Protein AF-A0A7S2JJM2-F1 (afdb_monomer)

Mean predicted aligned error: 11.54 Å

Solvent-accessible surface area (backbone atoms only — not comparable to full-atom values): 6429 Å² total; per-residue (Å²): 132,52,75,48,80,50,74,60,91,95,45,76,48,82,40,80,52,76,74,66,91,27,66,76,54,92,88,30,89,71,27,35,63,43,73,57,92,94,41,79,43,68,38,45,49,89,78,42,60,36,40,51,42,27,13,91,48,68,46,65,88,73,46,64,42,31,50,44,56,66,94,52,55,66,40,69,38,42,44,69,54,32,39,52,57,16,46,76,70,80,28,26,42,49,53,44,87,40,64,76,42,85,88,28,67,72,32,128

Structure (mmCIF, N/CA/C/O backbone):
data_AF-A0A7S2JJM2-F1
#
_entry.id   AF-A0A7S2JJM2-F1
#
loop_
_atom_site.group_PDB
_atom_site.id
_atom_site.type_symbol
_atom_site.label_atom_id
_atom_site.label_alt_id
_atom_site.label_comp_id
_atom_site.label_asym_id
_atom_site.label_entity_id
_atom_site.label_seq_id
_atom_site.pdbx_PDB_ins_code
_atom_site.Cartn_x
_atom_site.Cartn_y
_atom_site.Cartn_z
_atom_site.occupancy
_atom_site.B_iso_or_equiv
_atom_site.auth_seq_id
_atom_site.auth_comp_id
_atom_site.auth_asym_id
_atom_site.auth_atom_id
_atom_site.pdbx_PDB_model_num
ATOM 1 N N . ALA A 1 1 ? -19.314 -3.843 17.397 1.00 55.53 1 ALA A N 1
ATOM 2 C CA . ALA A 1 1 ? -17.979 -3.591 17.972 1.00 55.53 1 ALA A CA 1
ATOM 3 C C . ALA A 1 1 ? -17.589 -4.758 18.875 1.00 55.53 1 ALA A C 1
ATOM 5 O O . ALA A 1 1 ? -18.450 -5.2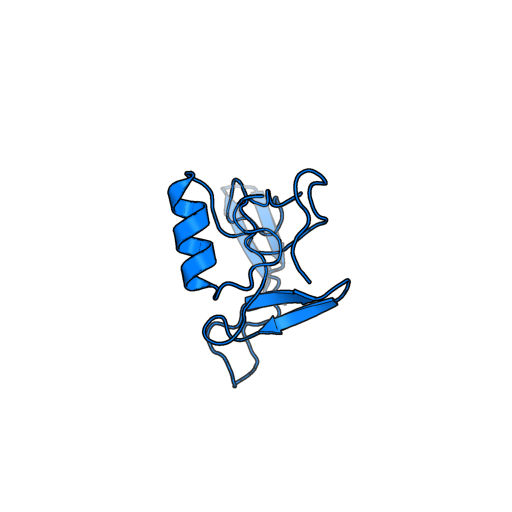52 19.594 1.00 55.53 1 ALA A O 1
ATOM 6 N N . ARG A 1 2 ? -16.343 -5.249 18.811 1.00 56.88 2 ARG A N 1
ATOM 7 C CA . ARG A 1 2 ? -15.823 -6.248 19.764 1.00 56.88 2 ARG A CA 1
ATOM 8 C C . ARG A 1 2 ? -14.862 -5.506 20.691 1.00 56.88 2 ARG A C 1
ATOM 10 O O . ARG A 1 2 ? -13.880 -4.955 20.210 1.00 56.88 2 ARG A O 1
ATOM 17 N N . VAL A 1 3 ? -15.176 -5.421 21.977 1.00 62.94 3 VAL A N 1
ATOM 18 C CA . VAL A 1 3 ? -14.303 -4.766 22.961 1.00 62.94 3 VAL A CA 1
ATOM 19 C C 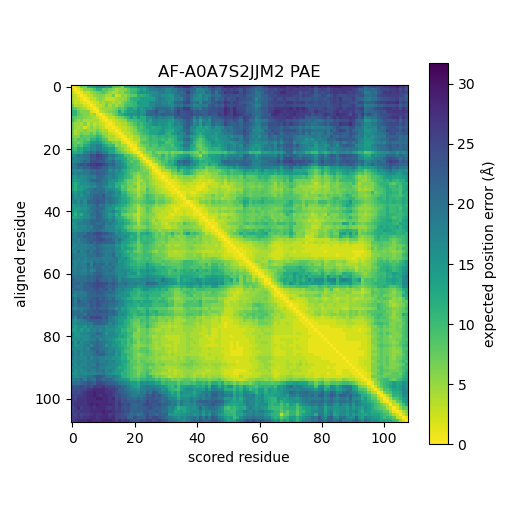. VAL A 1 3 ? -13.303 -5.803 23.458 1.00 62.94 3 VAL A C 1
ATOM 21 O O . VAL A 1 3 ? -13.702 -6.906 23.830 1.00 62.94 3 VAL A O 1
ATOM 24 N N . VAL A 1 4 ? -12.013 -5.478 23.405 1.00 71.19 4 VAL A N 1
ATOM 25 C CA . VAL A 1 4 ? -10.943 -6.331 23.935 1.00 71.19 4 VAL A CA 1
ATOM 26 C C . VAL A 1 4 ? -10.464 -5.717 25.242 1.00 71.19 4 VAL A C 1
ATOM 28 O O . VAL A 1 4 ? -10.072 -4.550 25.274 1.00 71.19 4 VAL A O 1
ATOM 31 N N . GLU A 1 5 ? -10.520 -6.499 26.317 1.00 71.69 5 GLU A N 1
ATOM 32 C CA . GLU A 1 5 ? -10.011 -6.110 27.629 1.00 71.69 5 GLU A CA 1
ATOM 33 C C . GLU A 1 5 ? -8.570 -6.605 27.779 1.00 71.69 5 GLU A C 1
ATOM 35 O O . GLU A 1 5 ? -8.297 -7.804 27.692 1.00 71.69 5 GLU A O 1
ATOM 40 N N . LEU A 1 6 ? -7.645 -5.678 28.012 1.00 68.06 6 LEU A N 1
ATOM 41 C CA . LEU A 1 6 ? -6.278 -5.984 28.419 1.00 68.06 6 LEU A CA 1
ATOM 42 C C . LEU A 1 6 ? -6.150 -5.695 29.915 1.00 68.06 6 LEU A C 1
ATOM 44 O O . LEU A 1 6 ? -6.345 -4.558 30.348 1.00 68.06 6 LEU A O 1
ATOM 48 N N . ARG A 1 7 ? -5.826 -6.727 30.702 1.00 73.94 7 ARG A N 1
ATOM 49 C CA . ARG A 1 7 ? -5.577 -6.615 32.145 1.00 73.94 7 ARG A CA 1
ATOM 50 C C . ARG A 1 7 ? -4.088 -6.722 32.443 1.00 73.94 7 ARG A C 1
ATOM 52 O O . ARG A 1 7 ? -3.449 -7.682 32.022 1.00 73.94 7 ARG A O 1
ATOM 59 N N . ASN A 1 8 ? -3.564 -5.778 33.221 1.00 67.94 8 ASN A N 1
ATOM 60 C CA . ASN A 1 8 ? -2.253 -5.891 33.857 1.00 67.94 8 ASN A CA 1
ATOM 61 C C . ASN A 1 8 ? -2.382 -5.534 35.344 1.00 67.94 8 ASN A C 1
ATOM 63 O O . ASN A 1 8 ? -2.453 -4.359 35.708 1.00 67.94 8 ASN A O 1
ATOM 67 N N . GLY A 1 9 ? -2.467 -6.555 36.201 1.00 78.94 9 GLY A N 1
ATOM 68 C CA . GLY A 1 9 ? -2.649 -6.378 37.643 1.00 78.94 9 GLY A CA 1
ATOM 69 C C . GLY A 1 9 ? -3.899 -5.555 37.976 1.00 78.94 9 GLY A C 1
ATOM 70 O O . GLY A 1 9 ? -5.016 -6.010 37.748 1.00 78.94 9 GLY A O 1
ATOM 71 N N . ALA A 1 10 ? -3.704 -4.345 38.512 1.00 75.94 10 ALA A N 1
ATOM 72 C CA . ALA A 1 10 ? -4.777 -3.453 38.963 1.00 75.94 10 ALA A CA 1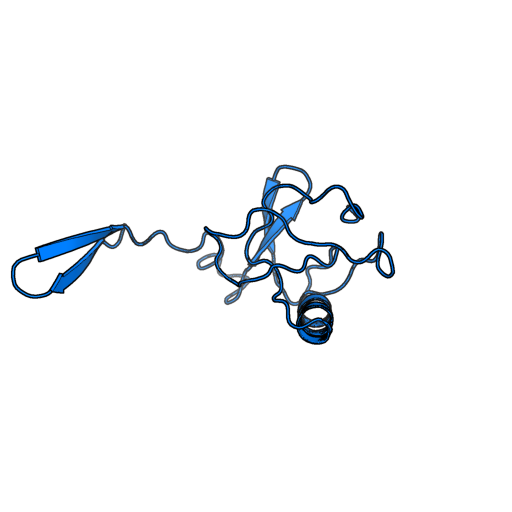
ATOM 73 C C . ALA A 1 10 ? -5.388 -2.560 37.861 1.00 75.94 10 ALA A C 1
ATOM 75 O O . ALA A 1 10 ? -6.362 -1.858 38.128 1.00 75.94 10 ALA A O 1
ATOM 76 N N . ALA A 1 11 ? -4.843 -2.562 36.639 1.00 61.59 11 ALA A N 1
ATOM 77 C CA . ALA A 1 11 ? -5.330 -1.726 35.543 1.00 61.59 11 ALA A CA 1
ATOM 78 C C . ALA A 1 11 ? -6.004 -2.561 34.444 1.00 61.59 11 ALA A C 1
ATOM 80 O O . ALA A 1 11 ? -5.470 -3.584 34.002 1.00 61.59 11 ALA A O 1
ATOM 81 N N . SER A 1 12 ? -7.163 -2.090 33.977 1.00 74.81 12 SER A N 1
ATOM 82 C CA . SER A 1 12 ? -7.851 -2.589 32.783 1.00 74.81 12 SER A CA 1
ATOM 83 C C . SER A 1 12 ? -7.918 -1.479 31.737 1.00 74.81 12 SER A C 1
ATOM 85 O O . SER A 1 12 ? -8.273 -0.340 32.040 1.00 74.81 12 SER A O 1
ATOM 87 N N . VAL A 1 13 ? -7.537 -1.808 30.503 1.00 74.44 13 VAL A N 1
ATOM 88 C CA . VAL A 1 13 ? -7.671 -0.919 29.344 1.00 74.44 13 VAL A CA 1
ATOM 89 C C . VAL A 1 13 ? -8.618 -1.576 28.351 1.00 74.44 13 VAL A C 1
ATOM 91 O O . VAL A 1 13 ? -8.474 -2.757 28.025 1.00 74.44 13 VAL A O 1
ATOM 94 N N . PHE A 1 14 ? -9.587 -0.799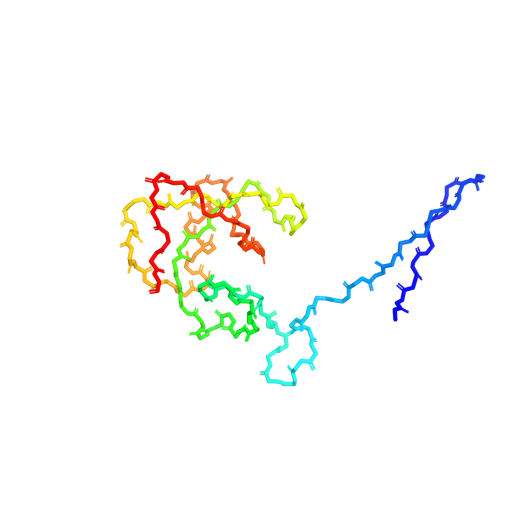 27.877 1.00 73.06 14 PHE A N 1
ATOM 95 C CA . PHE A 1 14 ? -10.572 -1.231 26.896 1.00 73.06 14 PHE A CA 1
ATOM 96 C C . PHE A 1 14 ? -10.179 -0.701 25.523 1.00 73.06 14 PHE A C 1
ATOM 98 O O . PHE A 1 14 ? -9.989 0.501 25.347 1.00 73.06 14 PHE A O 1
ATOM 105 N N . PHE A 1 15 ? -10.083 -1.600 24.548 1.00 67.75 15 PHE A N 1
ATOM 106 C CA . PHE A 1 15 ? -9.879 -1.233 23.153 1.00 67.75 15 PHE A CA 1
ATOM 107 C C . PHE A 1 15 ? -11.117 -1.600 22.348 1.00 67.75 15 PHE A C 1
ATOM 109 O O . PHE A 1 15 ? -11.614 -2.728 22.426 1.00 67.75 15 PHE A O 1
ATOM 116 N N . GLU A 1 16 ? -11.603 -0.660 21.543 1.00 63.12 16 GLU A N 1
ATOM 117 C CA . GLU A 1 16 ? -12.580 -0.972 20.511 1.00 63.12 16 GLU A CA 1
ATOM 118 C C . GLU A 1 16 ? -11.857 -1.593 19.313 1.00 63.12 16 GLU A C 1
ATOM 120 O O . GLU A 1 16 ? -11.037 -0.953 18.652 1.00 63.12 16 GLU A O 1
ATOM 125 N N . TYR A 1 17 ? -12.150 -2.862 19.024 1.00 63.31 17 TYR A N 1
ATOM 126 C CA . TYR A 1 17 ? -11.662 -3.494 17.808 1.00 63.31 17 TYR A CA 1
ATOM 127 C C . TYR A 1 17 ? -12.463 -2.986 16.607 1.00 63.31 17 TYR A C 1
ATOM 129 O O . TYR A 1 17 ? -13.591 -3.429 16.357 1.00 63.31 17 TYR A O 1
ATOM 137 N N . VAL A 1 18 ? -11.858 -2.073 15.849 1.00 64.31 18 VAL A N 1
ATOM 138 C CA . VAL A 1 18 ? -12.363 -1.632 14.548 1.00 64.31 18 VAL A CA 1
ATOM 139 C C . VAL A 1 18 ? -11.940 -2.665 13.503 1.00 64.31 18 VAL A C 1
ATOM 141 O O . VAL A 1 18 ? -10.750 -2.852 13.242 1.00 64.31 18 VAL A O 1
ATOM 144 N N . ARG A 1 19 ? -12.913 -3.378 12.919 1.00 60.66 19 ARG A N 1
ATOM 145 C CA . ARG A 1 19 ? -12.642 -4.329 11.828 1.00 60.66 19 ARG A CA 1
ATOM 146 C C . ARG A 1 19 ? -12.074 -3.575 10.629 1.00 60.66 19 ARG A C 1
ATOM 148 O O . ARG A 1 19 ? -12.529 -2.476 10.318 1.00 60.66 19 ARG A O 1
ATOM 155 N N . ARG A 1 20 ? -11.099 -4.172 9.932 1.00 62.50 20 ARG A N 1
ATOM 156 C CA . ARG A 1 20 ? -10.598 -3.593 8.677 1.00 62.50 20 ARG A CA 1
ATOM 157 C C . ARG A 1 20 ? -11.762 -3.534 7.675 1.00 62.50 20 ARG A C 1
ATOM 159 O O . ARG A 1 20 ? -12.364 -4.581 7.442 1.00 62.50 20 ARG A O 1
ATOM 166 N N . PRO A 1 21 ? -12.062 -2.373 7.066 1.00 63.03 21 PRO A N 1
ATOM 167 C CA . PRO A 1 21 ? -13.262 -2.182 6.242 1.00 63.03 21 PRO A CA 1
ATOM 168 C C . PRO A 1 21 ? -13.379 -3.150 5.051 1.00 63.03 21 PRO A C 1
ATOM 170 O O . PRO A 1 21 ? -14.478 -3.392 4.570 1.00 63.03 21 PRO A O 1
ATOM 173 N N . CYS A 1 22 ? -12.272 -3.755 4.610 1.00 66.75 22 CYS A N 1
ATOM 174 C CA . CYS A 1 22 ? -12.241 -4.681 3.474 1.00 66.75 22 CYS 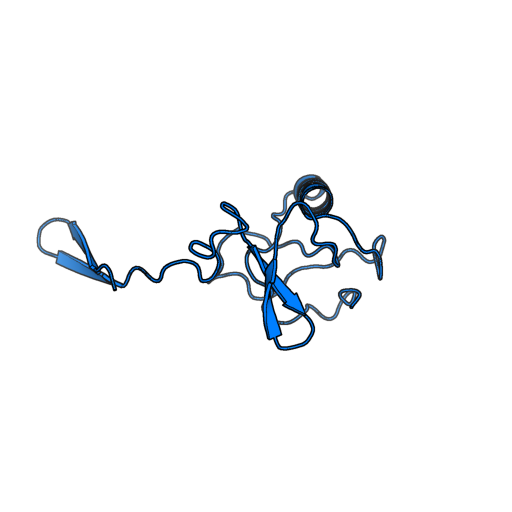A CA 1
ATOM 175 C C . CYS A 1 22 ? -12.328 -6.170 3.832 1.00 66.75 22 CYS A C 1
ATOM 177 O O . CYS A 1 22 ? -12.254 -7.000 2.935 1.00 66.75 22 CYS A O 1
ATOM 179 N N . ALA A 1 23 ? -12.480 -6.518 5.113 1.00 58.81 23 ALA A N 1
ATOM 180 C CA . ALA A 1 23 ? -12.380 -7.901 5.585 1.00 58.81 23 ALA A CA 1
ATOM 181 C C . ALA A 1 23 ? -13.661 -8.750 5.421 1.00 58.81 23 ALA A C 1
ATOM 183 O O . ALA A 1 23 ? -13.647 -9.912 5.815 1.00 58.81 23 ALA A O 1
ATOM 184 N N . GLU A 1 24 ? -14.767 -8.206 4.893 1.00 58.22 24 GLU A N 1
ATOM 185 C CA . GLU A 1 24 ? -16.077 -8.895 4.932 1.00 58.22 24 GLU A CA 1
ATOM 186 C C . GLU A 1 24 ? -16.864 -8.948 3.619 1.00 58.22 24 GLU A C 1
ATOM 188 O O . GLU A 1 24 ? -17.928 -9.564 3.577 1.00 58.22 24 GLU A O 1
ATOM 193 N N . LEU A 1 25 ? -16.369 -8.366 2.523 1.00 55.44 25 LEU A N 1
ATOM 194 C CA . LEU A 1 25 ? -17.036 -8.534 1.231 1.00 55.44 25 LEU A CA 1
ATOM 195 C C . LEU A 1 25 ? -16.606 -9.866 0.607 1.00 55.44 25 LEU A C 1
ATOM 197 O O . LEU A 1 25 ? -15.429 -10.084 0.334 1.00 55.44 25 LEU A O 1
ATOM 201 N N . THR A 1 26 ? -17.586 -10.739 0.364 1.00 55.38 26 THR A N 1
ATOM 202 C CA . THR A 1 26 ? -17.472 -12.155 -0.050 1.00 55.38 26 THR A CA 1
ATOM 203 C C . THR A 1 26 ? -16.593 -12.404 -1.283 1.00 55.38 26 THR A C 1
ATOM 205 O O . THR A 1 26 ? -16.219 -13.540 -1.551 1.00 55.38 26 THR A O 1
ATOM 208 N N . PHE A 1 27 ? -16.261 -11.360 -2.039 1.00 60.84 27 PHE A N 1
ATOM 209 C CA . PHE A 1 27 ? -15.515 -11.459 -3.288 1.00 60.84 27 PHE A CA 1
ATOM 210 C C . PHE A 1 27 ? -13.995 -11.547 -3.094 1.00 60.84 27 PHE A C 1
ATOM 212 O O . PHE A 1 27 ? -13.337 -12.162 -3.928 1.00 60.84 27 PHE A O 1
ATOM 219 N N . HIS A 1 28 ? -13.433 -10.994 -2.006 1.00 66.69 28 HIS A N 1
ATOM 220 C CA . HIS A 1 28 ? -11.977 -10.952 -1.803 1.00 66.69 28 HIS A CA 1
ATOM 221 C C . HIS A 1 28 ? -11.602 -11.206 -0.330 1.00 66.69 28 HIS A C 1
ATOM 223 O O . HIS A 1 28 ? -11.661 -10.273 0.474 1.00 66.69 28 HIS A O 1
ATOM 229 N N . PRO A 1 29 ? -11.176 -12.432 0.041 1.00 65.50 29 PRO A N 1
ATOM 230 C CA . PRO A 1 29 ? -10.826 -12.766 1.428 1.00 65.50 29 PRO A CA 1
ATOM 231 C C . PRO A 1 29 ? -9.652 -11.934 1.976 1.00 65.50 29 PRO A C 1
ATOM 233 O O . PRO A 1 29 ? -9.560 -11.728 3.183 1.00 65.50 29 PRO A O 1
ATOM 236 N N . ASP A 1 30 ? -8.813 -11.388 1.088 1.00 72.94 30 ASP A N 1
ATOM 237 C CA . ASP A 1 30 ? -7.661 -10.541 1.415 1.00 72.94 30 ASP A CA 1
ATOM 238 C C . ASP A 1 30 ? -7.795 -9.110 0.870 1.00 72.94 30 ASP A C 1
ATOM 240 O O . ASP A 1 30 ? -6.800 -8.464 0.525 1.00 72.94 30 ASP A O 1
ATOM 244 N N . GLY A 1 31 ? -9.029 -8.601 0.785 1.00 74.69 31 GLY A N 1
ATOM 245 C CA . GLY A 1 31 ? -9.310 -7.246 0.315 1.00 74.69 31 GLY A CA 1
ATOM 246 C C . GLY A 1 31 ? -8.458 -6.190 1.029 1.00 74.69 31 GLY A C 1
ATOM 247 O O . GLY A 1 31 ? -8.345 -6.163 2.261 1.00 74.69 31 GLY A O 1
ATOM 248 N N . ARG A 1 32 ? -7.852 -5.289 0.251 1.00 75.25 32 ARG A N 1
ATOM 249 C CA . ARG A 1 32 ? -7.017 -4.192 0.759 1.00 75.25 32 ARG A CA 1
ATOM 250 C C . ARG A 1 32 ? -7.692 -2.851 0.518 1.00 75.25 32 ARG A C 1
ATOM 252 O O . ARG A 1 32 ? -8.388 -2.665 -0.477 1.00 75.25 32 ARG A O 1
ATOM 259 N N . VAL A 1 33 ? -7.447 -1.909 1.428 1.00 74.94 33 VAL A N 1
ATOM 260 C CA . VAL A 1 33 ? -7.843 -0.514 1.230 1.00 74.94 33 VAL A CA 1
ATOM 261 C C . VAL A 1 33 ? -6.897 0.099 0.204 1.00 74.94 33 VAL A C 1
ATOM 263 O O . VAL A 1 33 ? -5.686 0.133 0.410 1.00 74.94 33 VAL A O 1
ATOM 266 N N . VAL A 1 34 ? -7.455 0.590 -0.894 1.00 73.69 34 VAL A N 1
ATOM 267 C CA . VAL A 1 34 ? -6.760 1.407 -1.888 1.00 73.69 34 VAL A CA 1
ATOM 268 C C . VAL A 1 34 ? -7.346 2.810 -1.879 1.00 73.69 34 VAL A C 1
ATOM 270 O O . VAL A 1 34 ? -8.520 3.006 -1.565 1.00 73.69 34 VAL A O 1
ATOM 273 N N . LYS A 1 35 ? -6.534 3.801 -2.244 1.00 72.12 35 LYS A N 1
ATOM 274 C CA . LYS A 1 35 ? -6.973 5.192 -2.343 1.00 72.12 35 LYS A CA 1
ATOM 275 C C . LYS A 1 35 ? -6.997 5.625 -3.799 1.00 72.12 35 LYS A C 1
ATOM 277 O O . LYS A 1 35 ? -5.959 5.661 -4.450 1.00 72.12 35 LYS A O 1
ATOM 282 N N . ILE A 1 36 ? -8.178 5.987 -4.288 1.00 72.19 36 ILE A N 1
ATOM 283 C CA . ILE A 1 36 ? -8.370 6.585 -5.609 1.00 72.19 36 ILE A CA 1
ATOM 284 C C . ILE A 1 36 ? -8.824 8.024 -5.389 1.00 72.19 36 ILE A C 1
ATOM 286 O O . ILE A 1 36 ? -9.926 8.280 -4.897 1.00 72.19 36 ILE A O 1
ATOM 290 N N . ARG A 1 37 ? -7.973 8.988 -5.754 1.00 71.50 37 ARG A N 1
ATOM 291 C CA . ARG A 1 37 ? -8.191 10.415 -5.462 1.00 71.50 37 ARG A CA 1
ATOM 292 C C . ARG A 1 37 ? -8.402 10.638 -3.951 1.00 71.50 37 ARG A C 1
ATOM 294 O O . ARG A 1 37 ? -7.492 10.409 -3.163 1.00 71.50 37 ARG A O 1
ATOM 301 N N . GLN A 1 38 ? -9.595 11.075 -3.549 1.00 69.88 38 GLN A N 1
ATOM 302 C CA . GLN A 1 38 ? -9.982 11.324 -2.153 1.00 69.88 38 GLN A CA 1
ATOM 303 C C . GLN A 1 38 ? -10.899 10.230 -1.587 1.00 69.88 38 GLN A C 1
ATOM 305 O O . GLN A 1 38 ? -11.531 10.431 -0.556 1.00 69.88 38 GLN A O 1
ATOM 310 N N . ARG A 1 39 ? -11.024 9.091 -2.278 1.00 67.25 39 ARG A N 1
ATOM 311 C CA . ARG A 1 39 ? -11.890 7.986 -1.862 1.00 67.25 39 ARG A CA 1
ATOM 312 C C . ARG A 1 39 ? -11.056 6.770 -1.507 1.00 67.25 39 ARG A C 1
ATOM 314 O O . ARG A 1 39 ? -10.146 6.399 -2.246 1.00 67.25 39 ARG A O 1
ATOM 321 N N . GLU A 1 40 ? -11.406 6.154 -0.392 1.00 74.94 40 GLU A N 1
ATOM 322 C CA . GLU A 1 40 ? -10.914 4.840 -0.004 1.00 74.94 40 GLU A CA 1
ATOM 323 C C . GLU A 1 40 ? -11.885 3.784 -0.520 1.00 74.94 40 GLU A C 1
ATOM 325 O O . GLU A 1 40 ? -13.104 3.943 -0.436 1.00 74.94 40 GLU A O 1
ATOM 330 N N . LEU A 1 41 ? -11.340 2.732 -1.116 1.00 74.69 41 LEU A N 1
ATOM 331 C CA . LEU A 1 41 ? -12.091 1.642 -1.722 1.00 74.69 41 LEU A CA 1
ATOM 332 C C . LEU A 1 41 ? -11.448 0.322 -1.315 1.00 74.69 41 LEU A C 1
A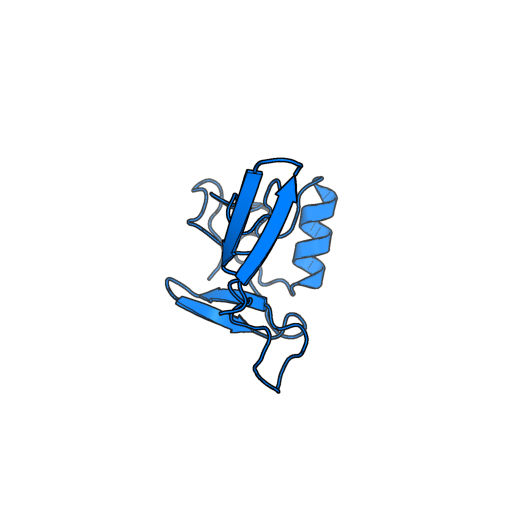TOM 334 O O . LEU A 1 41 ? -10.245 0.259 -1.074 1.00 74.69 41 LEU A O 1
ATOM 338 N N . CYS A 1 42 ? -12.242 -0.741 -1.278 1.00 77.81 42 CYS A N 1
ATOM 339 C CA . CYS A 1 42 ? -11.714 -2.089 -1.143 1.00 77.81 42 CYS A CA 1
ATOM 340 C C . CYS A 1 42 ? -11.424 -2.654 -2.524 1.00 77.81 42 CYS A C 1
ATOM 342 O O . CYS A 1 42 ? -12.304 -2.662 -3.384 1.00 77.81 42 CYS A O 1
ATOM 344 N N . ALA A 1 43 ? -10.195 -3.110 -2.729 1.00 77.62 43 ALA A N 1
ATOM 345 C CA . ALA A 1 43 ? -9.782 -3.733 -3.972 1.00 77.62 43 ALA A CA 1
ATOM 346 C C . ALA A 1 43 ? -9.081 -5.064 -3.711 1.00 77.62 43 ALA A C 1
ATOM 348 O O . ALA A 1 43 ? -8.492 -5.290 -2.647 1.00 77.62 43 ALA A O 1
ATOM 349 N N . ASP A 1 44 ? -9.155 -5.937 -4.709 1.00 78.31 44 ASP A N 1
ATOM 350 C CA . ASP A 1 44 ? -8.413 -7.185 -4.734 1.00 78.31 44 ASP A CA 1
ATOM 351 C C . ASP A 1 44 ? -6.922 -6.893 -4.965 1.00 78.31 44 ASP A C 1
ATOM 353 O O . ASP A 1 44 ? -6.572 -6.344 -6.014 1.00 78.31 44 ASP A O 1
ATOM 357 N N . PRO A 1 45 ? -6.022 -7.253 -4.036 1.00 73.81 45 PRO A N 1
ATOM 358 C CA . PRO A 1 45 ? -4.588 -7.041 -4.219 1.00 73.81 45 PRO A CA 1
ATOM 359 C C . PRO A 1 45 ? -3.998 -7.783 -5.431 1.00 73.81 45 PRO A C 1
ATOM 361 O O . PRO A 1 45 ? -2.909 -7.418 -5.875 1.00 73.81 45 PRO A O 1
ATOM 364 N N . LEU A 1 46 ? -4.679 -8.801 -5.971 1.00 74.88 46 LEU A N 1
ATOM 365 C CA . LEU A 1 46 ? -4.231 -9.546 -7.151 1.00 74.88 46 LEU A CA 1
ATOM 366 C C . LEU A 1 46 ? -4.526 -8.820 -8.468 1.00 74.88 46 LEU A C 1
ATOM 368 O O . LEU A 1 46 ? -3.812 -9.032 -9.446 1.00 74.88 46 LEU A O 1
ATOM 372 N N . THR A 1 47 ? -5.558 -7.973 -8.507 1.00 74.50 47 THR A N 1
ATOM 373 C CA . THR A 1 47 ? -5.987 -7.276 -9.736 1.00 74.50 47 THR A CA 1
ATOM 374 C C . THR A 1 47 ? -5.808 -5.761 -9.666 1.00 74.50 47 THR A C 1
ATOM 376 O O . THR A 1 47 ? -5.738 -5.099 -10.701 1.00 74.50 47 THR A O 1
ATOM 379 N N . ALA A 1 48 ? -5.691 -5.192 -8.466 1.00 72.25 48 ALA A N 1
ATOM 380 C CA . ALA A 1 48 ? -5.459 -3.770 -8.281 1.00 72.25 48 ALA A CA 1
ATOM 381 C C . ALA A 1 48 ? -4.028 -3.381 -8.679 1.00 72.25 48 ALA A C 1
ATOM 383 O O . ALA A 1 48 ? -3.046 -3.917 -8.159 1.00 72.25 48 ALA A O 1
ATOM 384 N N . SER A 1 49 ? -3.920 -2.385 -9.557 1.00 79.12 49 SER A N 1
ATOM 385 C CA . SER A 1 49 ? -2.656 -1.754 -9.937 1.00 79.12 49 SER A CA 1
ATOM 386 C C . SER A 1 49 ? -2.678 -0.267 -9.597 1.00 79.12 49 SER A C 1
ATOM 388 O O . SER A 1 49 ? -3.671 0.406 -9.879 1.00 79.12 49 SER A O 1
ATOM 390 N N . GLY A 1 50 ? -1.588 0.260 -9.048 1.00 78.81 50 GLY A N 1
ATOM 391 C CA . GLY A 1 50 ? -1.467 1.676 -8.699 1.00 78.81 50 GLY A CA 1
ATOM 392 C C . GLY A 1 50 ? -0.015 2.108 -8.528 1.00 78.81 50 GLY A C 1
ATOM 393 O O . GLY A 1 50 ? 0.901 1.327 -8.783 1.00 78.81 50 GLY A O 1
ATOM 394 N N . GLY A 1 51 ? 0.194 3.353 -8.102 1.00 79.69 51 GLY A N 1
ATOM 395 C CA . GLY A 1 51 ? 1.530 3.847 -7.772 1.00 79.69 51 GLY A CA 1
ATOM 396 C C . GLY A 1 51 ? 2.140 3.128 -6.562 1.00 79.69 51 GLY A C 1
ATOM 397 O O . GLY A 1 51 ? 1.436 2.701 -5.644 1.00 79.69 51 GLY A O 1
ATOM 398 N N . VAL A 1 52 ? 3.468 3.017 -6.546 1.00 82.44 52 VAL A N 1
ATOM 399 C CA . VAL A 1 52 ? 4.217 2.400 -5.442 1.00 82.44 52 VAL A CA 1
ATOM 400 C C . VAL A 1 52 ? 4.440 3.421 -4.326 1.00 82.44 52 VAL A C 1
ATOM 402 O O . VAL A 1 52 ? 5.136 4.413 -4.536 1.00 82.44 52 VAL A O 1
ATOM 405 N N . ALA A 1 53 ? 3.893 3.149 -3.137 1.00 81.12 53 ALA A N 1
ATOM 406 C CA . ALA A 1 53 ? 4.069 3.959 -1.932 1.00 81.12 53 ALA A CA 1
ATOM 407 C C . ALA A 1 53 ? 4.742 3.161 -0.815 1.00 81.12 53 ALA A C 1
ATOM 409 O O . ALA A 1 53 ? 4.210 2.138 -0.365 1.00 81.12 53 ALA A O 1
ATOM 410 N N . CYS A 1 54 ? 5.896 3.648 -0.357 1.00 84.56 54 CYS A N 1
ATOM 411 C CA . CYS A 1 54 ? 6.692 2.988 0.669 1.00 84.56 54 CYS A CA 1
ATOM 412 C C . CYS A 1 54 ? 6.692 3.783 1.976 1.00 84.56 54 CYS A C 1
ATOM 414 O O . CYS A 1 54 ? 7.044 4.958 2.002 1.00 84.56 54 CYS A O 1
ATOM 416 N N . CYS A 1 55 ? 6.328 3.120 3.065 1.00 84.12 55 CYS A N 1
ATOM 417 C CA . CYS A 1 55 ? 6.238 3.654 4.416 1.00 84.12 55 CYS A CA 1
ATOM 418 C C . CYS A 1 55 ? 7.307 3.019 5.320 1.00 84.12 55 CYS A C 1
ATOM 420 O O . CYS A 1 55 ? 7.760 1.902 5.068 1.00 84.12 55 CYS A O 1
ATOM 422 N N . ASP A 1 56 ? 7.693 3.715 6.391 1.00 84.69 56 ASP A N 1
ATOM 423 C CA . ASP A 1 56 ? 8.696 3.212 7.348 1.00 84.69 56 ASP A CA 1
ATOM 424 C C . ASP A 1 56 ? 8.165 2.076 8.232 1.00 84.69 56 ASP A C 1
ATOM 426 O O . ASP A 1 56 ? 8.936 1.286 8.770 1.00 84.69 56 ASP A O 1
ATOM 430 N N . ASP A 1 57 ? 6.842 1.954 8.352 1.00 80.81 57 ASP A N 1
ATOM 431 C CA . ASP A 1 57 ? 6.181 0.853 9.040 1.00 80.81 57 ASP A CA 1
ATOM 432 C C . ASP A 1 57 ? 4.896 0.407 8.318 1.00 80.81 57 ASP A C 1
ATOM 434 O O . ASP A 1 57 ? 4.386 1.065 7.405 1.00 80.81 57 ASP A O 1
ATOM 438 N N . GLN A 1 58 ? 4.353 -0.738 8.739 1.00 73.94 58 GLN A N 1
ATOM 439 C CA . GLN A 1 58 ? 3.069 -1.270 8.262 1.00 73.94 58 GLN A CA 1
ATOM 440 C C . GLN A 1 58 ? 1.862 -0.735 9.055 1.00 73.94 58 GLN A C 1
ATOM 442 O O . GLN A 1 58 ? 0.741 -1.204 8.859 1.00 73.94 58 GLN A O 1
ATOM 447 N N . SER A 1 59 ? 2.063 0.201 9.987 1.00 70.75 59 SER A N 1
ATOM 448 C CA . SER A 1 59 ? 1.039 0.612 10.942 1.00 70.75 59 SER A CA 1
ATOM 449 C C . SER A 1 59 ? 0.055 1.591 10.290 1.00 70.75 59 SER A C 1
ATOM 451 O O . SER A 1 59 ? 0.418 2.732 10.009 1.00 70.75 59 SER A O 1
ATOM 453 N N . PRO A 1 60 ? -1.227 1.220 10.119 1.00 63.88 60 PRO A N 1
ATOM 454 C CA . PRO A 1 60 ? -2.196 2.085 9.446 1.00 63.88 60 PRO A CA 1
ATOM 455 C C . PRO A 1 60 ? -2.474 3.395 10.203 1.00 63.88 60 PRO A C 1
ATOM 457 O O . PRO A 1 60 ? -2.985 4.346 9.628 1.00 63.88 60 PRO A O 1
ATOM 460 N N . THR A 1 61 ? -2.135 3.465 11.492 1.00 59.75 61 THR A N 1
ATOM 461 C CA . THR A 1 61 ? -2.339 4.645 12.344 1.00 59.75 61 THR A CA 1
ATOM 462 C C . THR A 1 61 ? -1.115 5.556 12.437 1.00 59.75 61 THR A C 1
ATOM 464 O O . THR A 1 61 ? -1.240 6.693 12.891 1.00 59.75 61 THR A O 1
ATOM 467 N N . ARG A 1 62 ? 0.071 5.079 12.034 1.00 58.81 62 ARG A N 1
ATOM 468 C CA . ARG A 1 62 ? 1.333 5.842 12.088 1.00 58.81 62 ARG A CA 1
ATOM 469 C C . ARG A 1 62 ? 1.846 6.268 10.719 1.00 58.81 62 ARG A C 1
ATOM 471 O O . ARG A 1 62 ? 2.705 7.142 10.642 1.00 58.81 62 ARG A O 1
ATOM 478 N N . GLN A 1 63 ? 1.273 5.729 9.650 1.00 63.22 63 GLN A N 1
ATOM 479 C CA . 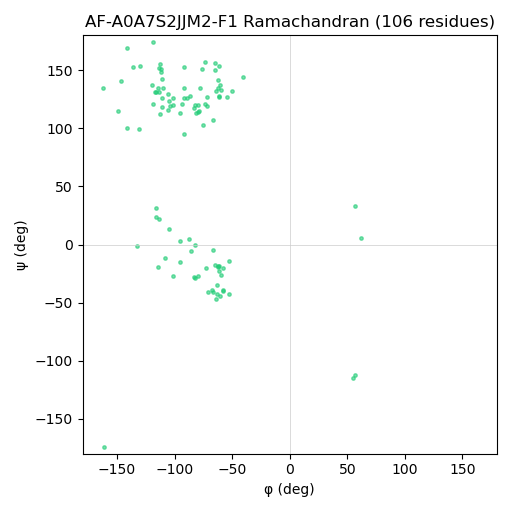GLN A 1 63 ? 1.556 6.152 8.286 1.00 63.22 63 GLN A CA 1
ATOM 480 C C . GLN A 1 63 ? 1.038 7.579 8.075 1.00 63.22 63 GLN A C 1
ATOM 482 O O . GLN A 1 63 ? -0.170 7.809 8.022 1.00 63.22 63 GLN A O 1
ATOM 487 N N . ARG A 1 64 ? 1.958 8.549 8.004 1.00 56.28 64 ARG A N 1
ATOM 488 C CA . ARG A 1 64 ? 1.654 9.976 7.769 1.00 56.28 64 ARG A CA 1
ATOM 489 C C . ARG A 1 64 ? 1.901 10.425 6.331 1.00 56.28 64 ARG A C 1
ATOM 491 O O . ARG A 1 64 ? 1.258 11.369 5.890 1.00 56.28 64 ARG A O 1
ATOM 498 N N . ALA A 1 65 ? 2.816 9.755 5.637 1.00 65.31 65 ALA A N 1
ATOM 499 C CA . ALA A 1 65 ? 3.086 9.938 4.223 1.00 65.31 65 ALA A CA 1
ATOM 500 C C . ALA A 1 65 ? 3.861 8.718 3.715 1.00 65.31 65 ALA A C 1
ATOM 502 O O . ALA A 1 65 ? 4.806 8.265 4.364 1.00 65.31 65 ALA A O 1
ATOM 503 N N . GLY A 1 66 ? 3.465 8.175 2.567 1.00 72.44 66 GLY A N 1
ATOM 504 C CA . GLY A 1 66 ? 4.350 7.280 1.830 1.00 72.44 66 GLY A CA 1
ATOM 505 C C . GLY A 1 66 ? 5.423 8.097 1.114 1.00 72.44 66 GLY A C 1
ATOM 506 O O . GLY A 1 66 ? 5.141 9.210 0.657 1.00 72.44 66 GLY A O 1
ATOM 507 N N . THR A 1 67 ? 6.596 7.511 0.910 1.00 76.75 67 THR A N 1
ATOM 508 C CA . THR A 1 67 ? 7.588 7.989 -0.057 1.00 76.75 67 THR A CA 1
ATOM 509 C C . THR A 1 67 ? 7.372 7.282 -1.397 1.00 76.75 67 THR A C 1
ATOM 511 O O . THR A 1 67 ? 7.376 6.047 -1.452 1.00 76.75 67 THR A O 1
ATOM 514 N N . ALA A 1 68 ? 7.218 8.050 -2.478 1.00 75.06 68 ALA A N 1
ATOM 515 C CA . ALA A 1 68 ? 7.232 7.512 -3.836 1.00 75.06 68 ALA A CA 1
ATOM 516 C C . ALA A 1 68 ? 8.654 7.549 -4.409 1.00 75.06 68 ALA A C 1
ATOM 518 O O . ALA A 1 68 ? 9.477 8.391 -4.046 1.00 75.06 68 ALA A O 1
ATOM 519 N N . ARG A 1 69 ? 8.945 6.644 -5.341 1.00 78.75 69 ARG A N 1
ATOM 520 C CA . ARG A 1 69 ? 10.224 6.596 -6.055 1.00 78.75 69 ARG A CA 1
ATOM 521 C C . ARG A 1 69 ? 10.035 7.202 -7.446 1.00 78.75 69 ARG A C 1
ATOM 523 O O . ARG A 1 69 ? 9.249 6.684 -8.232 1.00 78.75 69 ARG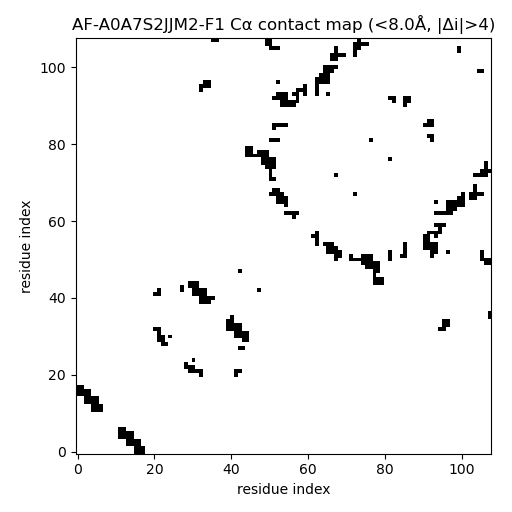 A O 1
ATOM 530 N N . CYS A 1 70 ? 10.766 8.275 -7.755 1.00 77.94 70 CYS A N 1
ATOM 531 C CA . CYS A 1 70 ? 10.657 8.988 -9.037 1.00 77.94 70 CYS A CA 1
ATOM 532 C C . CYS A 1 70 ? 10.967 8.108 -10.267 1.00 77.94 70 CYS A C 1
ATOM 534 O O . CYS A 1 70 ? 10.433 8.354 -11.341 1.00 77.94 70 CYS A O 1
ATOM 536 N N . GLU A 1 71 ? 11.780 7.060 -10.114 1.00 81.81 71 GLU A N 1
ATOM 537 C CA . GLU A 1 71 ? 12.056 6.061 -11.163 1.00 81.81 71 GLU A CA 1
ATOM 538 C C . GLU A 1 71 ? 10.810 5.264 -11.605 1.00 81.81 71 GLU A C 1
ATOM 540 O O . GLU A 1 71 ? 10.801 4.717 -12.702 1.00 81.81 71 GLU A O 1
ATOM 545 N N . TYR A 1 72 ? 9.753 5.238 -10.783 1.00 79.81 72 TYR A N 1
ATOM 546 C CA . TYR A 1 72 ? 8.474 4.570 -11.062 1.00 79.81 72 TYR A CA 1
ATOM 547 C C . TYR A 1 72 ? 7.311 5.571 -11.150 1.00 79.81 72 TYR A C 1
ATOM 549 O O . TYR A 1 72 ? 6.152 5.230 -10.897 1.00 79.81 72 TYR A O 1
ATOM 557 N N . LEU A 1 73 ? 7.610 6.840 -11.451 1.00 76.50 73 LEU A N 1
ATOM 558 C CA . LEU A 1 73 ? 6.592 7.876 -11.577 1.00 76.50 73 LEU A CA 1
ATOM 559 C C . LEU A 1 73 ? 5.588 7.498 -12.678 1.00 76.50 73 LEU A C 1
ATOM 561 O O . LEU A 1 73 ? 5.978 7.113 -13.775 1.00 76.50 73 LEU A O 1
ATOM 565 N N . ALA A 1 74 ? 4.292 7.629 -12.379 1.00 74.69 74 ALA A N 1
ATOM 566 C CA . ALA A 1 74 ? 3.179 7.268 -13.270 1.00 74.69 74 ALA A CA 1
ATOM 567 C C . ALA A 1 74 ? 3.082 5.780 -13.671 1.00 74.69 74 ALA A C 1
ATOM 569 O O . ALA A 1 74 ? 2.197 5.415 -14.446 1.00 74.69 74 ALA A O 1
ATOM 570 N N . GLU A 1 75 ? 3.921 4.904 -13.115 1.00 81.44 75 GLU A N 1
ATOM 571 C CA . GLU A 1 75 ? 3.802 3.467 -13.333 1.00 81.44 75 GLU A CA 1
ATOM 572 C C . GLU A 1 75 ? 2.680 2.880 -12.469 1.00 81.44 75 GLU A C 1
ATOM 574 O O . GLU A 1 75 ? 2.581 3.150 -11.268 1.00 81.44 75 GLU A O 1
ATOM 579 N N . ARG A 1 76 ? 1.845 2.032 -13.080 1.00 83.06 76 ARG A N 1
ATOM 580 C CA . ARG A 1 76 ? 0.890 1.195 -12.352 1.00 83.06 76 ARG A CA 1
ATOM 581 C C . ARG A 1 76 ? 1.503 -0.175 -12.115 1.00 83.06 76 ARG A C 1
ATOM 583 O O . ARG A 1 76 ? 1.693 -0.941 -13.053 1.00 83.06 76 ARG A O 1
ATOM 590 N N . ALA A 1 77 ? 1.760 -0.482 -10.852 1.00 83.75 77 ALA A N 1
ATOM 591 C CA . ALA A 1 77 ? 2.310 -1.754 -10.420 1.00 83.75 77 ALA A CA 1
ATOM 592 C C . ALA A 1 77 ? 1.257 -2.558 -9.637 1.00 83.75 77 ALA A C 1
ATOM 594 O O . ALA A 1 77 ? 0.489 -1.969 -8.865 1.00 83.75 77 ALA A O 1
ATOM 595 N N . PRO A 1 78 ? 1.204 -3.894 -9.804 1.00 85.81 78 PRO A N 1
ATOM 596 C CA . PRO A 1 78 ? 0.404 -4.751 -8.938 1.00 85.81 78 PRO A CA 1
ATOM 597 C C . PRO A 1 78 ? 0.953 -4.724 -7.508 1.00 85.81 78 PRO A C 1
ATOM 599 O O . PRO A 1 78 ? 2.145 -4.487 -7.289 1.00 85.81 78 PRO A O 1
ATOM 602 N N . PHE A 1 79 ? 0.105 -5.029 -6.523 1.00 82.88 79 PHE A N 1
ATOM 603 C CA . PHE A 1 79 ? 0.476 -4.952 -5.106 1.00 82.88 79 PHE A CA 1
ATOM 604 C C . PHE A 1 79 ? 1.755 -5.737 -4.768 1.00 82.88 79 PHE A C 1
ATOM 606 O O . PHE A 1 79 ? 2.632 -5.217 -4.080 1.00 82.88 79 PHE A O 1
ATOM 613 N N . ALA A 1 80 ? 1.907 -6.950 -5.310 1.00 88.00 80 ALA A N 1
ATOM 614 C CA . ALA A 1 80 ? 3.091 -7.785 -5.094 1.00 88.00 80 ALA A CA 1
ATOM 615 C C . ALA A 1 80 ? 4.396 -7.093 -5.531 1.00 88.00 80 ALA A C 1
ATOM 617 O O . ALA A 1 80 ? 5.410 -7.163 -4.834 1.00 88.00 80 ALA A O 1
ATOM 618 N N . MET A 1 81 ? 4.359 -6.365 -6.649 1.00 89.38 81 MET A N 1
ATOM 619 C CA . MET A 1 81 ? 5.505 -5.608 -7.145 1.00 89.38 81 MET A CA 1
ATOM 620 C C . MET A 1 81 ? 5.792 -4.393 -6.259 1.00 89.38 81 MET A C 1
ATOM 622 O O . MET A 1 81 ? 6.950 -4.137 -5.928 1.00 89.38 81 MET A O 1
ATOM 626 N N . SER A 1 82 ? 4.755 -3.685 -5.803 1.00 86.62 82 SER A N 1
ATOM 627 C CA . SER A 1 82 ? 4.901 -2.602 -4.822 1.00 86.62 82 SER A CA 1
ATOM 628 C C . SER A 1 82 ? 5.555 -3.095 -3.526 1.00 86.62 82 SER A C 1
ATOM 630 O O . SER A 1 82 ? 6.430 -2.424 -2.982 1.00 86.62 82 SER A O 1
ATOM 632 N N . THR A 1 83 ? 5.194 -4.291 -3.051 1.00 88.56 83 THR A N 1
ATOM 633 C CA . THR A 1 83 ? 5.827 -4.931 -1.886 1.00 88.56 83 THR A CA 1
ATOM 634 C C . THR A 1 83 ? 7.288 -5.261 -2.122 1.00 88.56 83 THR A C 1
ATOM 636 O O . THR A 1 83 ? 8.126 -4.904 -1.294 1.00 88.56 83 THR A O 1
ATOM 639 N N . GLN A 1 84 ? 7.614 -5.862 -3.263 1.00 91.81 84 GLN A N 1
ATOM 640 C CA . GLN A 1 84 ? 8.997 -6.171 -3.609 1.00 91.81 84 GLN A CA 1
ATOM 641 C C . GLN A 1 84 ? 9.863 -4.904 -3.683 1.00 91.81 84 GLN A C 1
ATOM 643 O O . GLN A 1 84 ? 10.963 -4.868 -3.132 1.00 91.81 84 GLN A O 1
ATOM 648 N N . ARG A 1 85 ? 9.356 -3.843 -4.320 1.00 90.06 85 ARG A N 1
ATOM 649 C CA . ARG A 1 85 ? 10.079 -2.574 -4.485 1.00 90.06 85 ARG A CA 1
ATOM 650 C C . ARG A 1 85 ? 10.301 -1.847 -3.163 1.00 90.06 85 ARG A C 1
ATOM 652 O O . ARG A 1 85 ? 11.396 -1.345 -2.936 1.00 90.06 85 ARG A O 1
ATOM 659 N N . CYS A 1 86 ? 9.309 -1.820 -2.272 1.00 88.62 86 CYS A N 1
ATOM 660 C CA . CYS A 1 86 ? 9.502 -1.227 -0.949 1.00 88.62 86 CYS A CA 1
ATOM 661 C C . CYS A 1 86 ? 10.484 -2.036 -0.093 1.00 88.62 86 CYS A C 1
ATOM 663 O O . CYS A 1 86 ? 11.336 -1.446 0.571 1.00 88.62 86 CYS A O 1
ATOM 665 N N . ALA A 1 87 ? 10.434 -3.369 -0.164 1.00 92.62 87 ALA A N 1
ATOM 666 C CA . ALA A 1 87 ? 11.378 -4.225 0.549 1.00 92.62 87 ALA A CA 1
ATOM 667 C C . ALA A 1 87 ? 12.829 -4.017 0.078 1.00 92.62 87 ALA A C 1
ATOM 669 O O . ALA A 1 87 ? 13.743 -4.030 0.898 1.00 92.62 87 ALA A O 1
ATOM 670 N N . ALA A 1 88 ? 13.043 -3.748 -1.216 1.00 92.19 88 ALA A N 1
ATOM 671 C CA . ALA A 1 88 ? 14.368 -3.471 -1.778 1.00 92.19 88 ALA A CA 1
ATOM 672 C C . ALA A 1 88 ? 15.045 -2.215 -1.192 1.00 92.19 88 ALA A C 1
ATOM 674 O O . ALA A 1 88 ? 16.261 -2.074 -1.290 1.00 92.19 88 ALA A O 1
ATOM 675 N N . ILE A 1 89 ? 14.274 -1.319 -0.566 1.00 89.25 89 ILE A N 1
ATOM 676 C CA . ILE A 1 89 ? 14.771 -0.112 0.111 1.00 89.25 89 ILE A CA 1
ATOM 677 C C . ILE A 1 89 ? 14.554 -0.160 1.631 1.00 89.25 89 ILE A C 1
ATOM 679 O O . ILE A 1 89 ? 14.505 0.884 2.278 1.00 89.25 89 ILE A O 1
ATOM 683 N N . SER A 1 90 ? 14.394 -1.359 2.202 1.00 91.38 90 SER A N 1
ATOM 684 C CA . SER A 1 90 ? 14.162 -1.574 3.639 1.00 91.38 90 SER A CA 1
ATOM 685 C C . SER A 1 90 ? 12.935 -0.833 4.188 1.00 91.38 90 SER A C 1
ATOM 687 O O . SER A 1 90 ? 12.919 -0.410 5.343 1.00 91.38 90 SER A O 1
ATOM 689 N N . LYS A 1 91 ? 11.898 -0.677 3.358 1.00 88.94 91 LYS A N 1
ATOM 690 C CA . LYS A 1 91 ? 10.607 -0.080 3.718 1.00 88.94 91 LYS A CA 1
ATOM 691 C C . LYS A 1 91 ? 9.470 -1.080 3.531 1.00 88.94 91 LYS A C 1
ATOM 693 O O . LYS A 1 91 ? 9.635 -2.171 2.985 1.00 88.94 91 LYS A O 1
ATOM 698 N N . PHE A 1 92 ? 8.278 -0.681 3.945 1.00 87.69 92 PHE A N 1
ATOM 699 C CA . PHE A 1 92 ? 7.060 -1.466 3.812 1.00 87.69 92 PHE A CA 1
ATOM 700 C C . PHE A 1 92 ? 6.103 -0.824 2.816 1.00 87.69 92 PHE A C 1
ATOM 702 O O . PHE A 1 92 ? 6.066 0.394 2.678 1.00 87.69 92 PHE A O 1
ATOM 709 N N . THR A 1 93 ? 5.280 -1.623 2.139 1.00 84.56 93 THR A N 1
ATOM 710 C CA . THR A 1 93 ? 4.131 -1.061 1.419 1.00 84.56 93 THR A CA 1
ATOM 711 C C . THR A 1 93 ? 3.175 -0.428 2.422 1.00 84.56 93 THR A C 1
ATOM 713 O O . THR A 1 93 ? 2.834 -1.051 3.432 1.00 84.56 93 THR A O 1
ATOM 716 N N . CYS A 1 94 ? 2.742 0.800 2.150 1.00 79.06 94 CYS A N 1
ATOM 717 C CA . CYS A 1 94 ? 1.797 1.493 3.016 1.00 79.06 94 CYS A CA 1
ATOM 718 C C . CYS A 1 94 ? 0.476 0.706 3.123 1.00 79.06 94 CYS A C 1
ATOM 720 O O . CYS A 1 94 ? -0.039 0.182 2.136 1.00 79.06 94 CYS A O 1
ATOM 722 N N . ALA A 1 95 ? -0.064 0.613 4.338 1.00 72.38 95 ALA A N 1
ATOM 723 C CA . ALA A 1 95 ? -1.315 -0.082 4.641 1.00 72.38 95 ALA A CA 1
ATOM 724 C C . ALA A 1 95 ? -2.539 0.801 4.352 1.00 72.38 95 ALA A C 1
ATOM 726 O O . ALA A 1 95 ? -3.600 0.281 4.016 1.00 72.38 95 ALA A O 1
ATOM 727 N N . VAL A 1 96 ? -2.369 2.119 4.472 1.00 65.00 96 VAL A N 1
ATOM 728 C CA . VAL A 1 96 ? -3.299 3.176 4.065 1.00 65.00 96 VAL A CA 1
ATOM 729 C C . VAL A 1 96 ? -2.487 4.388 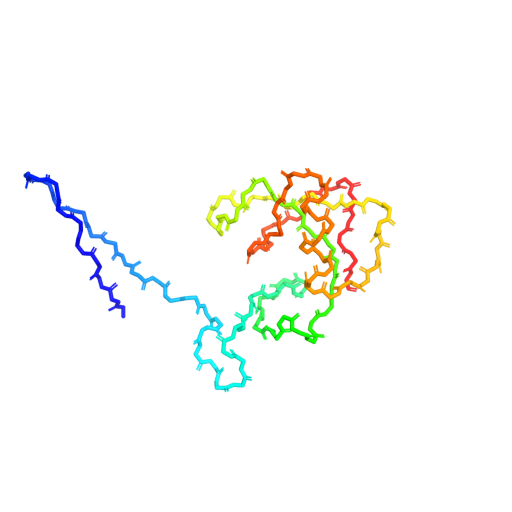3.604 1.00 65.00 96 VAL A C 1
ATOM 731 O O . VAL A 1 96 ? -1.453 4.715 4.182 1.00 65.00 96 VAL A O 1
ATOM 734 N N . MET A 1 97 ? -2.939 5.065 2.547 1.00 57.91 97 MET A N 1
ATOM 735 C CA . MET A 1 97 ? -2.299 6.301 2.088 1.00 57.91 97 MET A CA 1
ATOM 736 C C . MET A 1 97 ? -2.952 7.524 2.745 1.00 57.91 97 MET A C 1
ATOM 738 O O . MET A 1 97 ? -3.942 8.069 2.244 1.00 57.91 97 MET A O 1
ATOM 742 N N . SER A 1 98 ? -2.372 8.006 3.841 1.00 45.78 98 SER A N 1
ATOM 743 C CA . SER A 1 98 ? -2.503 9.419 4.218 1.00 45.78 98 SER A CA 1
ATOM 744 C C . SER A 1 98 ? -1.640 10.269 3.267 1.00 45.78 98 SER A C 1
ATOM 746 O O . SER A 1 98 ? -0.802 9.733 2.547 1.00 45.78 98 SER A O 1
ATOM 748 N N . ALA A 1 99 ? -1.975 11.553 3.127 1.00 45.03 99 ALA A N 1
ATOM 749 C CA . ALA A 1 99 ? -1.568 12.438 2.029 1.00 45.03 99 ALA A CA 1
ATOM 750 C C . ALA A 1 99 ? -0.107 12.296 1.541 1.00 45.03 99 ALA A C 1
ATOM 752 O O . ALA A 1 99 ? 0.817 12.051 2.310 1.00 45.03 99 ALA A O 1
ATOM 753 N N . ALA A 1 100 ? 0.070 12.459 0.228 1.00 52.09 100 ALA A N 1
ATOM 754 C CA . ALA A 1 100 ? 1.333 12.253 -0.464 1.00 52.09 100 ALA A CA 1
ATOM 755 C C . ALA A 1 100 ? 2.438 13.207 0.016 1.00 52.09 100 ALA A C 1
ATOM 757 O O . ALA A 1 100 ? 2.218 14.415 0.103 1.00 52.09 100 ALA A O 1
ATOM 758 N N . ASP A 1 101 ? 3.630 12.657 0.250 1.00 48.53 101 ASP A N 1
ATOM 759 C CA . ASP A 1 101 ? 4.875 13.422 0.306 1.00 48.53 101 ASP A CA 1
ATOM 760 C C . ASP A 1 101 ? 5.113 14.096 -1.070 1.00 48.53 101 ASP A C 1
ATOM 762 O O . ASP A 1 101 ? 5.025 13.412 -2.097 1.00 48.53 101 ASP A O 1
ATOM 766 N N . PRO A 1 102 ? 5.361 15.418 -1.142 1.00 50.94 102 PRO A N 1
ATOM 767 C CA . PRO A 1 102 ? 5.485 16.171 -2.397 1.00 50.94 102 PRO A CA 1
ATOM 768 C C . PRO A 1 102 ? 6.702 15.821 -3.272 1.00 50.94 102 PRO A C 1
ATOM 770 O O . PRO A 1 102 ? 6.809 16.362 -4.370 1.00 50.94 102 PRO A O 1
ATOM 773 N N . GLY A 1 103 ? 7.621 14.953 -2.832 1.00 56.09 103 GLY A N 1
ATOM 774 C CA . GLY A 1 103 ? 8.880 14.705 -3.551 1.00 56.09 103 GLY A CA 1
ATOM 775 C C . GLY A 1 103 ? 8.716 14.101 -4.954 1.00 56.09 103 GLY A C 1
ATOM 776 O O . GLY A 1 103 ? 9.378 14.534 -5.894 1.00 56.09 103 GLY A O 1
ATOM 777 N N . CYS A 1 104 ? 7.814 13.128 -5.109 1.00 54.12 104 CYS A N 1
ATOM 778 C CA . CYS A 1 104 ? 7.487 12.466 -6.376 1.00 54.12 104 CYS A CA 1
ATOM 779 C C . CYS A 1 104 ? 6.002 12.052 -6.286 1.00 54.12 104 CYS A C 1
ATOM 781 O O . CYS A 1 104 ? 5.644 11.267 -5.415 1.00 54.12 104 CYS A O 1
ATOM 783 N N . GLY A 1 105 ? 5.101 12.602 -7.104 1.00 54.41 105 GLY A N 1
ATOM 784 C CA . GLY A 1 105 ? 3.664 12.305 -6.989 1.00 54.41 105 GLY A CA 1
ATOM 785 C C . GLY A 1 105 ? 3.320 10.821 -7.209 1.00 54.41 105 GLY A C 1
ATOM 786 O O . GLY A 1 105 ? 4.009 10.112 -7.936 1.00 54.41 105 GLY A O 1
ATOM 787 N N . TYR A 1 106 ? 2.221 10.338 -6.624 1.00 54.06 106 TYR A N 1
ATOM 788 C CA . TYR A 1 106 ? 1.673 9.017 -6.955 1.00 54.06 106 TYR A CA 1
ATOM 789 C C . TYR A 1 106 ? 0.869 9.113 -8.250 1.00 54.06 106 TYR A C 1
ATOM 791 O O . TYR A 1 106 ? -0.088 9.884 -8.320 1.00 54.06 106 TYR A O 1
ATOM 799 N N . GLY A 1 107 ? 1.260 8.354 -9.274 1.00 44.31 107 GLY A N 1
ATOM 800 C CA . GLY A 1 107 ? 0.494 8.248 -10.516 1.00 44.31 107 GLY A CA 1
ATOM 801 C C . GLY A 1 107 ? -0.948 7.825 -10.236 1.00 44.31 107 GLY A C 1
ATOM 802 O O . GLY A 1 107 ? -1.168 6.836 -9.534 1.00 44.31 107 GLY A O 1
ATOM 803 N N . ALA A 1 108 ? -1.901 8.608 -10.748 1.00 36.97 108 ALA A N 1
ATOM 804 C CA . ALA A 1 108 ? -3.340 8.384 -10.610 1.00 36.97 108 ALA A CA 1
ATOM 805 C C . ALA A 1 108 ? -3.853 7.207 -11.454 1.00 36.97 108 ALA A C 1
ATOM 807 O O . ALA A 1 108 ? -3.316 6.936 -12.554 1.00 36.97 108 ALA A O 1
#

Sequence (108 aa):
ARVVELRNGAASVFFEYVRRPCAELTFHPDGRVVKIRQRELCADPLTASGGVACCDDQSPTRQRAGTARCEYLAERAPFAMSTQRCAAISKFTCAVMSAADPGCGYGA

pLDDT: mean 71.55, std 12.09, range [36.97, 92.62]

Organism: NCBI:txid156173

Foldseek 3Di:
DDWDWDDDPPDIDIDDDDPDPQCDDPPENPWAWDDDPNDTDTDHLQPFWWFQFWDQDQDQVPCQETDGDQVCAQPTDRNVVSQVVNVVVVTGGHRDHHDYDPPGDIRD

Radius of gyration: 16.28 Å; Cα contacts (8 Å, |Δi|>4): 206; chains: 1; bounding box: 33×29×52 Å

Secondary structure (DSSP, 8-state):
-EEEEEEETTEEEEEEE---TTSS-TT-TT-EEEEETTEEEEE-TTT-EE--EEESSS-TTT---PEEPGGGTT--EEHHHHHHHHHTTT-EE-SS--S--TTSPPP-

Nearest PDB structures (foldseek):
  7l6a-assembly1_A  TM=4.194E-01  e=4.869E+00  Adeno-associated virus 12